Protein AF-A0A1Q3SUG4-F1 (afdb_monomer_lite)

Structure (mmCIF, N/CA/C/O backbone):
data_AF-A0A1Q3SUG4-F1
#
_entry.id   AF-A0A1Q3SUG4-F1
#
loop_
_atom_site.group_PDB
_atom_site.id
_atom_site.type_symbol
_atom_site.label_atom_id
_atom_site.label_alt_id
_atom_site.label_comp_id
_atom_site.label_asym_id
_atom_site.label_entity_id
_atom_site.label_seq_id
_atom_site.pdbx_PDB_ins_code
_atom_site.Cartn_x
_atom_site.Cartn_y
_atom_site.Cartn_z
_atom_site.occupancy
_atom_site.B_iso_or_equiv
_atom_site.auth_seq_id
_atom_site.auth_comp_id
_atom_site.auth_asym_id
_atom_site.auth_atom_id
_atom_site.pdbx_PDB_model_num
ATOM 1 N N . MET A 1 1 ? 3.977 -24.473 11.673 1.00 30.83 1 MET A N 1
ATOM 2 C CA . MET A 1 1 ? 3.705 -23.470 12.725 1.00 30.83 1 MET A CA 1
ATOM 3 C C . MET A 1 1 ? 3.089 -22.264 12.045 1.00 30.83 1 MET A C 1
ATOM 5 O O . MET A 1 1 ? 3.783 -21.605 11.285 1.00 30.83 1 MET A O 1
ATOM 9 N N . ALA A 1 2 ? 1.783 -22.045 12.209 1.00 33.53 2 ALA A N 1
ATOM 10 C CA . ALA A 1 2 ? 1.121 -20.881 11.634 1.00 33.53 2 ALA A CA 1
ATOM 11 C C . ALA A 1 2 ? 1.574 -19.654 12.427 1.00 33.53 2 ALA A C 1
ATOM 13 O O . ALA A 1 2 ? 1.228 -19.516 13.599 1.00 33.53 2 ALA A O 1
ATOM 14 N N . MET A 1 3 ? 2.408 -18.810 11.815 1.00 40.59 3 MET A N 1
ATOM 15 C CA . MET A 1 3 ? 2.622 -17.459 12.311 1.00 40.59 3 MET A CA 1
ATOM 16 C C . MET A 1 3 ? 1.250 -16.800 12.310 1.00 40.59 3 MET A C 1
ATOM 18 O O . MET A 1 3 ? 0.699 -16.511 11.251 1.00 40.59 3 MET A O 1
ATOM 22 N N . THR A 1 4 ? 0.666 -16.616 13.488 1.00 39.12 4 THR A N 1
ATOM 23 C 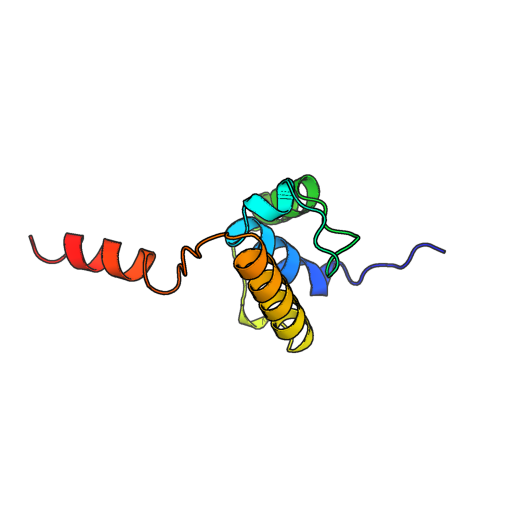CA . THR A 1 4 ? -0.436 -15.687 13.684 1.00 39.12 4 THR A CA 1
ATOM 24 C C . THR A 1 4 ? 0.129 -14.321 13.317 1.00 39.12 4 THR A C 1
ATOM 26 O O . THR A 1 4 ? 0.712 -13.628 14.151 1.00 39.12 4 THR A O 1
ATOM 29 N N . LEU A 1 5 ? 0.049 -13.975 12.026 1.00 46.59 5 LEU A N 1
ATOM 30 C CA . LEU A 1 5 ? 0.251 -12.617 11.556 1.00 46.59 5 LEU A CA 1
ATOM 31 C C . LEU A 1 5 ? -0.563 -11.745 12.506 1.00 46.59 5 LEU A C 1
ATOM 33 O O . LEU A 1 5 ? -1.723 -12.052 12.798 1.00 46.59 5 LEU A O 1
ATOM 37 N N . ASN A 1 6 ? 0.039 -10.687 13.035 1.00 53.22 6 ASN A N 1
ATOM 38 C CA . ASN A 1 6 ? -0.699 -9.658 13.753 1.00 53.22 6 ASN A CA 1
ATOM 39 C C . ASN A 1 6 ? -1.568 -8.920 12.720 1.00 53.22 6 ASN A C 1
ATOM 41 O O . ASN A 1 6 ? -1.309 -7.774 12.370 1.00 53.22 6 ASN A O 1
ATOM 45 N N . LEU A 1 7 ? -2.602 -9.603 12.214 1.00 50.53 7 LEU A N 1
ATOM 46 C CA . LEU A 1 7 ? -3.457 -9.199 11.098 1.00 50.53 7 LEU A CA 1
ATOM 47 C C . LEU A 1 7 ? -4.083 -7.828 11.366 1.00 50.53 7 LEU A C 1
ATOM 49 O O . LEU A 1 7 ? -4.306 -7.066 10.435 1.00 50.53 7 LEU A O 1
ATOM 53 N N . ARG A 1 8 ? -4.308 -7.475 12.642 1.00 56.84 8 ARG A N 1
ATOM 54 C CA . ARG A 1 8 ? -4.772 -6.140 13.048 1.00 56.84 8 ARG A CA 1
ATOM 55 C C . ARG A 1 8 ? -3.752 -5.031 12.803 1.00 56.84 8 ARG A C 1
ATOM 57 O O . ARG A 1 8 ? -4.153 -3.960 12.369 1.00 56.84 8 ARG A O 1
ATOM 64 N N . ALA A 1 9 ? -2.473 -5.263 13.097 1.00 61.19 9 ALA A N 1
ATOM 65 C CA . ALA A 1 9 ? -1.439 -4.252 12.897 1.00 61.19 9 ALA A CA 1
ATOM 66 C C . ALA A 1 9 ? -1.131 -4.082 11.404 1.00 61.19 9 ALA A C 1
ATOM 68 O O . ALA A 1 9 ? -1.030 -2.957 10.923 1.00 61.19 9 ALA A O 1
ATOM 69 N N . ASP A 1 10 ? -1.079 -5.185 10.657 1.00 80.06 10 ASP A N 1
ATOM 70 C CA . ASP A 1 10 ? -0.723 -5.139 9.240 1.00 80.06 10 ASP A CA 1
ATOM 71 C C . ASP A 1 10 ? -1.914 -4.777 8.326 1.00 80.06 10 ASP A C 1
ATOM 73 O O . ASP A 1 10 ? -1.696 -4.394 7.181 1.00 80.06 10 ASP A O 1
ATOM 77 N N . ARG A 1 11 ? -3.172 -4.807 8.807 1.00 86.50 11 ARG A N 1
ATOM 78 C CA . ARG A 1 11 ? -4.372 -4.432 8.019 1.00 86.50 11 ARG A CA 1
ATOM 79 C C . ARG A 1 11 ?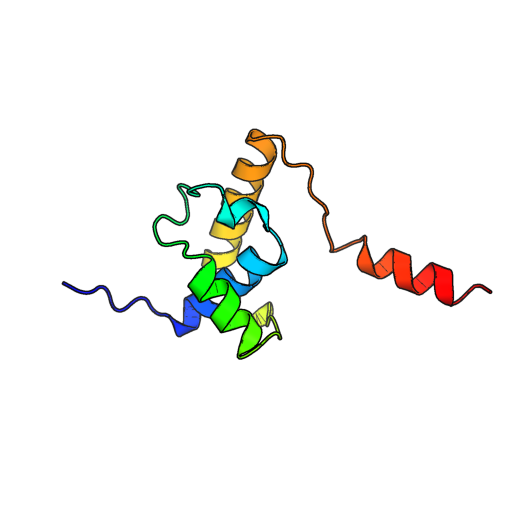 -4.238 -3.057 7.367 1.00 86.50 11 ARG A C 1
ATOM 81 O O . ARG A 1 11 ? -4.479 -2.923 6.171 1.00 86.50 11 ARG A O 1
ATOM 88 N N . GLU A 1 12 ? -3.833 -2.047 8.132 1.00 87.00 12 GLU A N 1
ATOM 89 C CA . GLU A 1 12 ? -3.687 -0.676 7.620 1.00 87.00 12 GLU A CA 1
ATOM 90 C C . GLU A 1 12 ? -2.531 -0.554 6.622 1.00 87.00 12 GLU A C 1
ATOM 92 O O . GLU A 1 12 ? -2.618 0.213 5.666 1.00 87.00 12 GLU A O 1
ATOM 97 N N . LEU A 1 13 ? -1.477 -1.361 6.783 1.00 87.38 13 LEU A N 1
ATOM 98 C CA . LEU A 1 13 ? -0.401 -1.458 5.801 1.00 87.38 13 LEU A CA 1
ATOM 99 C C . LEU A 1 13 ? -0.908 -2.076 4.487 1.00 87.38 13 LEU A C 1
ATOM 101 O O . LEU A 1 13 ? -0.672 -1.505 3.425 1.00 87.38 13 LEU A O 1
ATOM 105 N N . TRP A 1 14 ? -1.641 -3.192 4.539 1.00 88.00 14 TRP A N 1
ATOM 106 C CA . TRP A 1 14 ? -2.190 -3.836 3.339 1.00 88.00 14 TRP A CA 1
ATOM 107 C C . TRP A 1 14 ? -3.191 -2.939 2.608 1.00 88.00 14 TRP A C 1
ATOM 109 O O . TRP A 1 14 ? -3.095 -2.802 1.388 1.00 88.00 14 TRP A O 1
ATOM 119 N N . LYS A 1 15 ? -4.075 -2.252 3.345 1.00 87.62 15 LYS A N 1
ATOM 120 C CA . LYS A 1 15 ? -4.969 -1.228 2.783 1.00 87.62 15 LYS A CA 1
ATOM 121 C C . LYS A 1 15 ? -4.180 -0.096 2.128 1.00 87.62 15 LYS A C 1
ATOM 123 O O . LYS A 1 15 ? -4.486 0.278 0.999 1.00 87.62 15 LYS A O 1
ATOM 128 N N . TYR A 1 16 ? -3.153 0.437 2.803 1.00 87.50 16 TYR A N 1
ATOM 129 C CA . TYR A 1 16 ? -2.305 1.492 2.240 1.00 87.50 16 TYR A CA 1
ATOM 130 C C . TYR A 1 16 ? -1.730 1.056 0.895 1.00 87.50 16 TYR A C 1
ATOM 132 O O . TYR A 1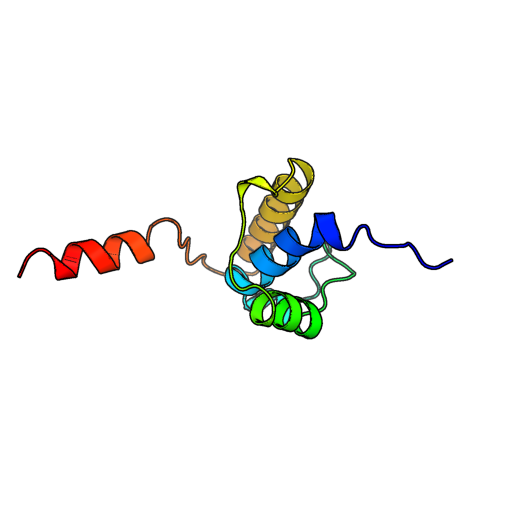 16 ? -1.759 1.817 -0.071 1.00 87.50 16 TYR A O 1
ATOM 140 N N . ILE A 1 17 ? -1.223 -0.174 0.827 1.00 85.75 17 ILE A N 1
ATOM 141 C CA . ILE A 1 17 ? -0.577 -0.692 -0.374 1.00 85.75 17 ILE A CA 1
ATOM 142 C C . ILE A 1 17 ? -1.584 -0.914 -1.490 1.00 85.75 17 ILE A C 1
ATOM 144 O O . ILE A 1 17 ? -1.328 -0.486 -2.607 1.00 85.75 17 ILE A O 1
ATOM 148 N N . TYR A 1 18 ? -2.736 -1.509 -1.188 1.00 86.31 18 TYR A N 1
ATOM 149 C CA . TYR A 1 18 ? -3.814 -1.676 -2.159 1.00 86.31 18 TYR A CA 1
ATOM 150 C C . TYR A 1 18 ? -4.252 -0.336 -2.772 1.00 86.31 18 TYR A C 1
ATOM 152 O O . TYR A 1 18 ? -4.386 -0.222 -3.986 1.00 86.31 18 TYR A O 1
ATOM 160 N N . VAL A 1 19 ? -4.401 0.704 -1.944 1.00 85.88 19 VAL A N 1
ATOM 161 C CA . VAL A 1 19 ? -4.858 2.030 -2.390 1.00 85.88 19 VAL A CA 1
ATOM 162 C C . VAL A 1 19 ? -3.791 2.788 -3.187 1.00 85.88 19 VAL A C 1
ATOM 164 O O . VAL A 1 19 ? -4.123 3.459 -4.162 1.00 85.88 19 VAL A O 1
ATOM 167 N N . ASN A 1 20 ? -2.523 2.729 -2.770 1.00 83.31 20 ASN A N 1
ATOM 168 C CA . ASN A 1 20 ? -1.466 3.591 -3.319 1.00 83.31 20 ASN A CA 1
ATOM 169 C C . ASN A 1 20 ? -0.554 2.887 -4.336 1.00 83.31 20 ASN A C 1
ATOM 171 O O . ASN A 1 20 ? 0.122 3.556 -5.117 1.00 83.31 20 ASN A O 1
ATOM 175 N N . PHE A 1 21 ? -0.530 1.554 -4.353 1.00 79.94 21 PHE A N 1
ATOM 176 C CA . PHE A 1 21 ? 0.339 0.752 -5.214 1.00 79.94 21 PHE A CA 1
ATOM 177 C C . PHE A 1 21 ? -0.474 -0.308 -5.971 1.00 79.94 21 PHE A C 1
ATOM 179 O O . PHE A 1 21 ? -0.336 -1.498 -5.702 1.00 79.94 21 PHE A O 1
ATOM 186 N N . PRO A 1 22 ? -1.290 0.081 -6.967 1.00 72.69 22 PRO A N 1
ATOM 187 C CA . PRO A 1 22 ? -2.098 -0.865 -7.743 1.00 72.69 22 PRO A CA 1
ATOM 188 C C . PRO A 1 22 ? -1.253 -1.900 -8.509 1.00 72.69 22 PRO A C 1
ATOM 190 O O . PRO A 1 22 ? -1.716 -3.006 -8.763 1.00 72.69 22 PRO A O 1
ATOM 193 N N . PHE A 1 23 ? 0.012 -1.587 -8.823 1.00 71.06 23 PHE A N 1
ATOM 194 C CA . PHE A 1 23 ? 0.949 -2.556 -9.404 1.00 71.06 23 PHE A CA 1
ATOM 195 C C . PHE A 1 23 ? 1.371 -3.653 -8.414 1.00 71.06 23 PHE A C 1
ATOM 197 O O . PHE A 1 23 ? 1.867 -4.684 -8.852 1.00 71.06 23 PHE A O 1
ATOM 204 N N . ALA A 1 24 ? 1.184 -3.480 -7.099 1.00 70.31 24 ALA A N 1
ATOM 205 C CA . ALA A 1 24 ? 1.552 -4.493 -6.106 1.00 70.31 24 ALA A CA 1
ATOM 206 C C . ALA A 1 24 ? 0.804 -5.821 -6.323 1.00 70.31 24 ALA A C 1
ATOM 208 O O . ALA A 1 24 ? 1.305 -6.870 -5.938 1.00 70.31 24 ALA A O 1
ATOM 209 N N . GLY A 1 25 ? -0.348 -5.791 -7.002 1.00 67.06 25 GLY A N 1
ATOM 210 C CA . GLY A 1 25 ? -1.057 -6.988 -7.457 1.00 67.06 25 GLY A CA 1
ATOM 211 C C . GLY A 1 25 ? -0.306 -7.832 -8.490 1.00 67.06 25 GLY A C 1
ATOM 212 O O . GLY A 1 25 ? -0.453 -9.050 -8.526 1.00 67.06 25 GLY A O 1
ATOM 213 N N . SER A 1 26 ? 0.538 -7.195 -9.301 1.00 65.38 26 SER A N 1
ATOM 214 C CA . SER A 1 26 ? 1.248 -7.827 -10.418 1.00 65.38 26 SER A CA 1
ATOM 215 C C . SER A 1 26 ? 2.714 -8.144 -10.109 1.00 65.38 26 SER A C 1
ATOM 217 O O . SER A 1 26 ? 3.376 -8.791 -10.917 1.00 65.38 26 SER A O 1
ATOM 219 N N . PHE A 1 27 ? 3.237 -7.690 -8.964 1.00 63.81 27 PHE A N 1
ATOM 220 C CA . PHE A 1 27 ? 4.637 -7.867 -8.578 1.00 63.81 27 PHE A CA 1
ATOM 221 C C . PHE A 1 27 ? 4.759 -8.449 -7.178 1.00 63.81 27 PHE A C 1
ATO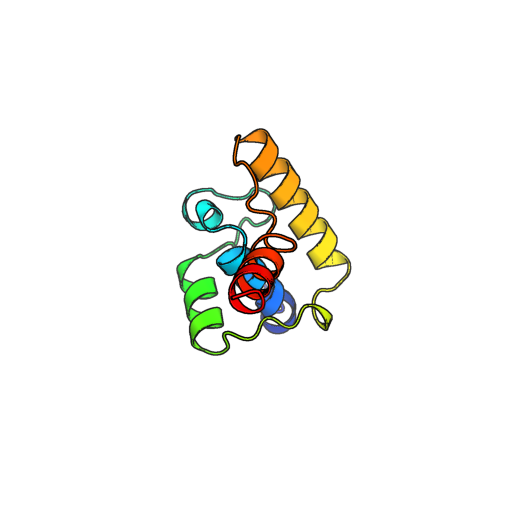M 223 O O . PHE A 1 27 ? 4.190 -7.938 -6.216 1.00 63.81 27 PHE A O 1
ATOM 230 N N . HIS A 1 28 ? 5.601 -9.470 -7.046 1.00 63.94 28 HIS A N 1
ATOM 231 C CA . HIS A 1 28 ? 5.999 -9.958 -5.738 1.00 63.94 28 HIS A CA 1
ATOM 232 C C . HIS A 1 28 ? 7.004 -8.972 -5.133 1.00 63.94 28 HIS A C 1
ATOM 234 O O . HIS A 1 28 ? 8.184 -8.945 -5.490 1.00 63.94 28 HIS A O 1
ATOM 240 N N . LEU A 1 29 ? 6.514 -8.097 -4.257 1.00 68.00 29 LEU A N 1
ATOM 241 C CA . LEU A 1 29 ? 7.358 -7.174 -3.513 1.00 68.00 29 LEU A CA 1
ATOM 242 C C . LEU A 1 29 ? 8.229 -7.997 -2.565 1.00 68.00 29 LEU A C 1
ATOM 244 O O . LEU A 1 29 ? 7.725 -8.613 -1.632 1.00 68.00 29 LEU A O 1
ATOM 248 N N . SER A 1 30 ? 9.549 -7.973 -2.750 1.00 70.31 30 SER A N 1
ATOM 249 C CA . SER A 1 30 ? 10.480 -8.727 -1.889 1.00 70.31 30 SER A CA 1
ATOM 250 C C . SER A 1 30 ? 10.442 -8.288 -0.419 1.00 70.31 30 SER A C 1
ATOM 252 O O . SER A 1 30 ? 10.919 -8.993 0.464 1.00 70.31 30 SER A O 1
ATOM 254 N N . VAL A 1 31 ? 9.842 -7.128 -0.148 1.00 71.31 31 VAL A N 1
ATOM 255 C CA . VAL A 1 31 ? 9.581 -6.597 1.196 1.00 71.31 31 VAL A CA 1
ATOM 256 C C . VAL A 1 31 ? 8.289 -7.122 1.826 1.00 71.31 31 VAL A C 1
ATOM 258 O O . VAL A 1 31 ? 8.106 -6.959 3.030 1.00 71.31 31 VAL A O 1
ATOM 261 N N . LEU A 1 32 ? 7.402 -7.730 1.036 1.00 77.38 32 LEU A N 1
ATOM 262 C CA . LEU A 1 32 ? 6.107 -8.265 1.449 1.00 77.38 32 LEU A CA 1
ATOM 263 C C . LEU A 1 32 ? 5.841 -9.602 0.748 1.00 77.38 32 LEU A C 1
ATOM 265 O O . LEU A 1 32 ? 4.976 -9.677 -0.128 1.00 77.38 32 LEU A O 1
ATOM 269 N N . PRO A 1 33 ? 6.571 -10.659 1.143 1.00 69.62 33 PRO A N 1
ATOM 270 C CA . PRO A 1 33 ? 6.393 -11.990 0.567 1.00 69.62 33 PRO A CA 1
ATOM 271 C C . PRO A 1 33 ? 4.962 -12.523 0.746 1.00 69.62 33 PRO A C 1
ATOM 273 O O . PRO A 1 33 ? 4.509 -13.334 -0.051 1.00 69.62 33 PRO A O 1
ATOM 276 N N . ASP A 1 34 ? 4.220 -12.007 1.727 1.00 74.69 34 ASP A N 1
ATOM 277 C CA . ASP A 1 34 ? 2.841 -12.413 2.006 1.00 74.69 34 ASP A CA 1
ATOM 278 C C . ASP A 1 34 ? 1.784 -11.458 1.404 1.00 74.69 34 ASP A C 1
ATOM 280 O O . ASP A 1 34 ? 0.621 -11.506 1.807 1.00 74.69 34 ASP A O 1
ATOM 284 N N . TYR A 1 35 ? 2.151 -10.559 0.468 1.00 79.38 35 TYR A N 1
ATOM 285 C CA . TYR A 1 35 ? 1.168 -9.666 -0.173 1.00 79.38 35 TYR A CA 1
ATOM 286 C C . TYR A 1 35 ? 0.148 -10.474 -0.971 1.00 79.38 35 TYR A C 1
ATOM 288 O O . TYR A 1 35 ? 0.466 -11.063 -2.002 1.00 79.38 35 TYR A O 1
ATOM 296 N N . ASN A 1 36 ? -1.100 -10.447 -0.506 1.00 82.38 36 ASN A N 1
ATOM 297 C CA . ASN A 1 36 ? -2.245 -11.010 -1.201 1.00 82.38 36 ASN A CA 1
ATOM 298 C C . ASN A 1 36 ? -3.216 -9.881 -1.563 1.00 82.38 36 ASN A C 1
ATOM 300 O O . ASN A 1 36 ? -3.913 -9.346 -0.698 1.00 82.38 36 ASN A O 1
ATOM 304 N N . GLN A 1 37 ? -3.263 -9.536 -2.852 1.00 82.56 37 GLN A N 1
ATOM 305 C CA . GLN A 1 37 ? -4.122 -8.473 -3.372 1.00 82.56 37 GLN A CA 1
ATOM 306 C C . GLN A 1 37 ? -5.600 -8.711 -3.057 1.00 82.56 37 GLN A C 1
ATOM 308 O O . GLN A 1 37 ? -6.273 -7.782 -2.626 1.00 82.56 37 GLN A O 1
ATOM 313 N N . VAL A 1 38 ? -6.092 -9.941 -3.237 1.00 85.88 38 VAL A N 1
ATOM 314 C CA . VAL A 1 38 ? -7.508 -10.288 -3.023 1.00 85.88 38 VAL A CA 1
ATOM 315 C C . VAL A 1 38 ? -7.895 -10.037 -1.572 1.00 85.88 38 VAL A C 1
ATOM 317 O O . VAL A 1 38 ? -8.942 -9.462 -1.288 1.00 85.88 38 VAL A O 1
ATOM 320 N N . TRP A 1 39 ? -7.024 -10.416 -0.640 1.00 85.38 39 TRP A N 1
ATOM 321 C CA . TRP A 1 39 ? -7.268 -10.159 0.772 1.00 85.38 39 TRP A CA 1
ATOM 322 C C . TRP A 1 39 ? -7.176 -8.665 1.111 1.00 85.38 39 TRP A C 1
ATOM 324 O O . TRP A 1 39 ? -8.032 -8.146 1.821 1.00 85.38 39 TRP A O 1
ATOM 334 N N . ALA A 1 40 ? -6.192 -7.940 0.572 1.00 86.50 40 ALA A N 1
ATOM 335 C CA . ALA A 1 40 ? -6.078 -6.495 0.775 1.00 86.50 40 ALA A CA 1
ATOM 336 C C . ALA A 1 40 ? -7.294 -5.724 0.219 1.00 86.50 40 ALA A C 1
ATOM 338 O O . ALA A 1 40 ? -7.765 -4.775 0.847 1.00 86.50 40 ALA A O 1
ATOM 339 N N . GLU A 1 41 ? -7.833 -6.168 -0.917 1.00 87.81 41 GLU A N 1
ATOM 340 C CA . GLU A 1 41 ? -9.073 -5.660 -1.499 1.00 87.81 41 GLU A CA 1
ATOM 341 C C . GLU A 1 41 ? -10.273 -5.941 -0.591 1.00 87.81 41 GLU A C 1
ATOM 343 O O . GLU A 1 41 ? -11.028 -5.021 -0.286 1.00 87.81 41 GLU A O 1
ATOM 348 N N . GLN A 1 42 ? -10.422 -7.171 -0.087 1.00 87.62 42 GLN A N 1
ATOM 349 C CA . GLN A 1 42 ? -11.478 -7.515 0.873 1.00 87.62 42 GLN A CA 1
ATOM 350 C C . GLN A 1 42 ? -11.404 -6.645 2.135 1.00 87.62 42 GLN A C 1
ATOM 352 O O . GLN A 1 42 ? -12.413 -6.091 2.565 1.00 87.62 42 GLN A O 1
ATOM 357 N N . LEU A 1 43 ? -10.205 -6.441 2.693 1.00 87.44 43 LEU A N 1
ATOM 358 C CA . LEU A 1 43 ? -9.999 -5.563 3.849 1.00 87.44 43 LEU A CA 1
ATOM 359 C C . LEU A 1 43 ? -10.422 -4.114 3.573 1.00 87.44 43 LEU A C 1
ATOM 361 O O . LEU A 1 43 ? -10.913 -3.443 4.488 1.00 87.44 43 LEU A O 1
ATOM 365 N N . TYR A 1 44 ? -10.195 -3.634 2.347 1.00 86.00 44 TYR A N 1
ATOM 366 C CA . TYR A 1 44 ? -10.602 -2.306 1.897 1.00 86.00 44 TYR A CA 1
ATOM 367 C C . TYR A 1 44 ? -12.116 -2.216 1.665 1.00 86.00 44 TYR A C 1
ATOM 369 O O . TYR A 1 44 ? -12.720 -1.208 2.011 1.00 86.00 44 TYR A O 1
ATOM 377 N N . GLN A 1 45 ? -12.750 -3.263 1.132 1.00 88.75 45 GLN A N 1
ATOM 378 C CA . GLN A 1 45 ? -14.206 -3.317 0.964 1.00 88.75 45 GLN A CA 1
ATOM 379 C C . GLN A 1 45 ? -14.940 -3.353 2.315 1.00 88.75 45 GLN A C 1
ATOM 381 O O . GLN A 1 45 ? -15.956 -2.682 2.475 1.00 88.75 45 GLN A O 1
ATOM 386 N N . GLU A 1 46 ? -14.417 -4.096 3.295 1.00 88.38 46 GLU A N 1
ATOM 387 C CA . GLU A 1 46 ? -14.959 -4.147 4.660 1.00 88.38 46 GLU A CA 1
ATOM 388 C C . GLU A 1 46 ? -14.821 -2.813 5.412 1.00 88.38 46 GLU A C 1
ATOM 390 O O . GLU A 1 46 ? -15.699 -2.438 6.186 1.00 88.38 46 GLU A O 1
ATOM 395 N N . ASP A 1 47 ? -13.694 -2.120 5.231 1.00 85.56 47 ASP A N 1
ATOM 396 C CA . ASP A 1 47 ? -13.405 -0.838 5.872 1.00 85.56 47 ASP A CA 1
ATOM 397 C C . ASP A 1 47 ? -12.509 0.015 4.954 1.00 85.56 47 ASP A C 1
ATOM 399 O O . ASP A 1 47 ? -11.277 -0.109 4.999 1.00 85.56 47 ASP A O 1
ATOM 403 N N . PRO A 1 48 ? -13.098 0.891 4.120 1.00 84.69 48 PRO A N 1
ATOM 404 C CA . PRO A 1 48 ? -12.352 1.673 3.136 1.00 84.69 48 PRO A CA 1
ATOM 405 C C . PRO A 1 48 ? -11.579 2.826 3.775 1.00 84.69 48 PRO A C 1
ATOM 407 O O . PRO A 1 48 ? -10.769 3.481 3.110 1.00 84.69 48 PRO A O 1
ATOM 410 N N . VAL A 1 49 ? -11.826 3.105 5.060 1.00 87.19 49 VAL A N 1
ATOM 411 C CA . VAL A 1 49 ? -11.102 4.134 5.788 1.00 87.19 49 VAL A CA 1
ATOM 412 C C . VAL A 1 49 ? -9.710 3.600 6.089 1.00 87.19 49 VAL A C 1
ATOM 414 O O . VAL A 1 49 ? -9.516 2.634 6.830 1.00 87.19 49 VAL A O 1
ATOM 417 N N . LEU A 1 50 ? -8.725 4.259 5.492 1.00 83.56 50 LEU A N 1
ATOM 418 C CA . LEU A 1 50 ? -7.333 4.128 5.874 1.00 83.56 50 LEU A CA 1
ATOM 419 C C . LEU A 1 50 ? -7.087 5.065 7.053 1.00 83.56 50 LEU A C 1
ATOM 421 O O . LEU A 1 50 ? -7.400 6.251 6.963 1.00 83.56 50 LEU A O 1
ATOM 425 N N . ARG A 1 51 ? -6.518 4.547 8.139 1.00 83.62 51 ARG A N 1
ATOM 426 C CA . ARG A 1 51 ? -6.172 5.309 9.343 1.00 83.62 51 ARG A CA 1
ATOM 427 C C . ARG A 1 51 ? -4.651 5.428 9.428 1.00 83.62 51 ARG A C 1
ATOM 429 O O . ARG A 1 51 ? -3.999 4.557 10.007 1.00 83.62 51 ARG A O 1
ATOM 436 N N . PRO A 1 52 ? -4.044 6.493 8.863 1.00 77.50 52 PRO A N 1
ATOM 437 C CA . PRO A 1 52 ? -2.588 6.628 8.799 1.00 77.50 52 PRO A CA 1
ATOM 438 C C . PRO A 1 52 ? -1.941 6.692 10.186 1.00 77.50 52 PRO A C 1
ATOM 440 O O . PRO A 1 52 ? -0.791 6.307 10.350 1.00 77.50 52 PRO A O 1
ATOM 443 N N . GLU A 1 53 ? -2.693 7.136 11.190 1.00 83.44 53 GLU A N 1
ATOM 444 C CA . GLU A 1 53 ? -2.325 7.138 12.610 1.00 83.44 53 GLU A CA 1
ATOM 445 C C . GLU A 1 53 ? -2.017 5.745 13.180 1.00 83.44 53 GLU A C 1
ATOM 447 O O . GLU A 1 53 ? -1.238 5.621 14.122 1.00 83.44 53 GLU A O 1
ATOM 452 N N . PHE A 1 54 ? -2.554 4.682 12.577 1.00 84.06 54 PHE A N 1
ATOM 453 C CA . PHE A 1 54 ? -2.233 3.297 12.928 1.00 84.06 54 PHE A CA 1
ATOM 454 C C . PHE A 1 54 ? -1.029 2.751 12.145 1.00 84.06 54 PHE A C 1
ATOM 456 O O . PHE A 1 54 ? -0.579 1.625 12.383 1.00 84.06 54 PHE A O 1
ATOM 463 N N . LEU A 1 55 ? -0.443 3.544 11.238 1.00 84.25 55 LEU A N 1
ATOM 464 C CA . LEU A 1 55 ? 0.805 3.185 10.579 1.00 84.25 55 LEU A CA 1
ATOM 465 C C . LEU A 1 55 ? 1.983 3.376 11.534 1.00 84.25 55 LEU A C 1
ATOM 467 O O . LEU A 1 55 ? 2.511 4.471 11.720 1.00 84.25 55 LEU A O 1
ATOM 471 N N . SER A 1 56 ? 2.432 2.264 12.110 1.00 86.12 56 SER A N 1
ATOM 472 C CA . SER A 1 56 ? 3.615 2.228 12.961 1.00 86.12 56 SER A CA 1
ATOM 473 C C . SER A 1 56 ? 4.891 2.660 12.210 1.00 86.12 56 SER A C 1
ATOM 475 O O . SER A 1 56 ? 4.968 2.567 10.977 1.00 86.12 56 SER A O 1
ATOM 477 N N . PRO A 1 57 ? 5.969 3.034 12.927 1.00 86.81 57 PRO A N 1
ATOM 478 C CA . PRO A 1 57 ? 7.273 3.293 12.312 1.00 86.81 57 PRO A CA 1
ATOM 479 C C . PRO A 1 57 ? 7.798 2.125 11.462 1.00 86.81 57 PRO A C 1
ATOM 481 O O . PRO A 1 57 ? 8.520 2.340 10.487 1.00 86.81 57 PRO A O 1
ATOM 484 N N . ARG A 1 58 ? 7.416 0.881 11.791 1.00 86.06 58 ARG A N 1
ATOM 485 C CA . ARG A 1 58 ? 7.722 -0.297 10.969 1.00 86.06 58 ARG A CA 1
ATOM 486 C C . ARG A 1 58 ? 7.024 -0.216 9.610 1.00 86.06 58 ARG A C 1
ATOM 488 O O . ARG A 1 58 ? 7.688 -0.422 8.597 1.00 86.06 58 ARG A O 1
ATOM 495 N N . HIS A 1 59 ? 5.739 0.139 9.569 1.00 86.88 59 HIS A N 1
ATOM 496 C CA . HIS A 1 59 ? 4.991 0.293 8.315 1.00 86.88 59 HIS A CA 1
ATOM 497 C C . HIS A 1 59 ? 5.620 1.365 7.428 1.00 86.88 59 HIS A C 1
ATOM 499 O O . HIS A 1 59 ? 5.819 1.138 6.241 1.00 86.88 59 HIS A O 1
ATOM 505 N N . GLN A 1 60 ? 6.044 2.491 8.009 1.00 85.94 60 GLN A N 1
ATOM 506 C CA . GLN A 1 60 ? 6.713 3.550 7.249 1.00 85.94 60 GLN A CA 1
ATOM 507 C C . GLN A 1 60 ? 8.012 3.080 6.578 1.00 85.94 60 GLN A C 1
ATOM 509 O O . GLN A 1 60 ? 8.321 3.510 5.468 1.00 85.94 60 GLN A O 1
ATOM 514 N N . ARG A 1 61 ? 8.790 2.201 7.223 1.00 86.94 61 ARG A N 1
ATOM 515 C CA . ARG A 1 61 ? 10.005 1.626 6.614 1.00 86.94 61 ARG A CA 1
ATOM 516 C C . ARG A 1 61 ? 9.672 0.698 5.449 1.00 86.94 61 ARG A C 1
ATOM 518 O O . ARG A 1 61 ? 10.375 0.725 4.439 1.00 86.94 61 ARG A O 1
ATOM 525 N N . ILE A 1 62 ? 8.604 -0.087 5.584 1.00 86.56 62 ILE A N 1
ATOM 526 C CA . ILE A 1 62 ? 8.123 -0.977 4.524 1.00 86.56 62 ILE A CA 1
ATOM 527 C C . ILE A 1 62 ? 7.636 -0.138 3.342 1.00 86.56 62 ILE A C 1
ATOM 529 O O . ILE A 1 62 ? 8.139 -0.328 2.241 1.00 86.56 62 ILE A O 1
ATOM 533 N N . ILE A 1 63 ? 6.771 0.853 3.582 1.00 86.50 63 ILE A N 1
ATOM 534 C CA . ILE A 1 63 ? 6.260 1.774 2.555 1.00 86.50 63 ILE A CA 1
ATOM 535 C C . ILE A 1 63 ? 7.420 2.411 1.788 1.00 86.50 63 ILE A C 1
ATOM 537 O O . ILE A 1 63 ? 7.492 2.246 0.578 1.00 86.50 63 ILE A O 1
ATOM 541 N N . ARG A 1 64 ? 8.407 3.006 2.472 1.00 87.12 64 ARG A N 1
ATOM 542 C CA . ARG A 1 64 ? 9.591 3.589 1.806 1.00 87.12 64 ARG A CA 1
ATOM 543 C C . ARG A 1 64 ? 10.392 2.587 0.974 1.00 87.12 64 ARG A C 1
ATOM 545 O O . ARG A 1 64 ? 11.072 2.968 0.024 1.00 87.12 64 ARG A O 1
ATOM 552 N N . SER A 1 65 ? 10.379 1.314 1.350 1.00 86.06 65 SER A N 1
ATOM 553 C CA . SER A 1 65 ? 11.079 0.274 0.597 1.00 86.06 65 SER A CA 1
ATOM 554 C C . SER A 1 65 ? 10.294 -0.143 -0.647 1.00 86.06 65 SER A C 1
ATOM 556 O O . SER A 1 65 ? 10.893 -0.244 -1.715 1.00 86.06 65 SER A O 1
ATOM 558 N N . ILE A 1 66 ? 8.968 -0.296 -0.536 1.00 84.50 66 ILE A N 1
ATOM 559 C CA . ILE A 1 66 ? 8.058 -0.503 -1.679 1.00 84.50 66 ILE A CA 1
ATOM 560 C C . ILE A 1 66 ? 8.207 0.647 -2.661 1.00 84.50 66 ILE A C 1
ATOM 562 O O 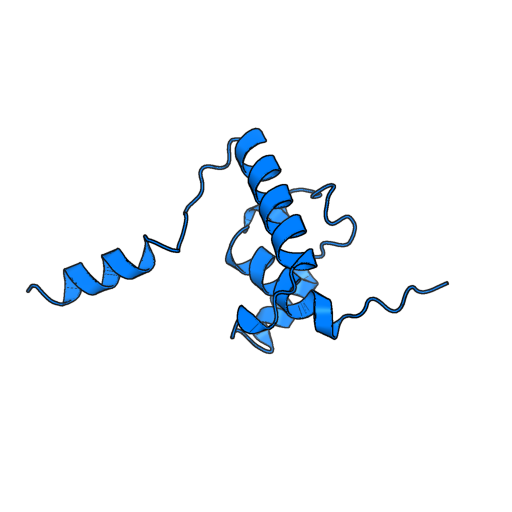. ILE A 1 66 ? 8.387 0.436 -3.854 1.00 84.50 66 ILE A O 1
ATOM 566 N N . GLU A 1 67 ? 8.221 1.864 -2.132 1.00 84.06 67 GLU A N 1
ATOM 567 C CA . GLU A 1 67 ? 8.476 3.073 -2.882 1.00 84.06 67 GLU A CA 1
ATOM 568 C C . GLU A 1 67 ? 9.786 2.953 -3.698 1.00 84.06 67 GLU A C 1
ATOM 570 O O . GLU A 1 67 ? 9.810 3.062 -4.933 1.00 84.06 67 GLU A O 1
ATOM 575 N N . ARG A 1 68 ? 10.914 2.689 -3.041 1.00 85.31 68 ARG A N 1
ATOM 576 C CA . ARG A 1 68 ? 12.196 2.558 -3.752 1.00 85.31 68 ARG A CA 1
ATOM 577 C C . ARG A 1 68 ? 12.157 1.487 -4.844 1.00 85.31 68 ARG A C 1
ATOM 579 O O . ARG A 1 68 ? 12.705 1.726 -5.918 1.00 85.31 68 ARG A O 1
ATOM 586 N N . GLN A 1 69 ? 11.501 0.354 -4.594 1.00 80.19 69 GLN A N 1
ATOM 587 C CA . GLN A 1 69 ? 11.342 -0.713 -5.587 1.00 80.19 69 GLN A CA 1
ATOM 588 C C . GLN A 1 69 ? 10.493 -0.266 -6.775 1.00 80.19 69 GLN A C 1
ATOM 590 O O . GLN A 1 69 ? 10.918 -0.425 -7.914 1.00 80.19 69 GLN A O 1
ATOM 595 N N . ALA A 1 70 ? 9.353 0.372 -6.519 1.00 78.19 70 ALA A N 1
ATOM 596 C CA . ALA A 1 70 ? 8.483 0.915 -7.554 1.00 78.19 70 ALA A CA 1
ATOM 597 C C . ALA A 1 70 ? 9.242 1.885 -8.467 1.00 78.19 70 ALA A C 1
ATOM 599 O O . ALA A 1 70 ? 9.200 1.767 -9.690 1.00 78.19 70 ALA A O 1
ATOM 600 N N . LYS A 1 71 ? 10.028 2.786 -7.862 1.00 81.94 71 LYS A N 1
ATOM 601 C CA . LYS A 1 71 ? 10.878 3.730 -8.594 1.00 81.94 71 LYS A CA 1
ATOM 602 C C . LYS A 1 71 ? 11.911 3.013 -9.463 1.00 81.94 71 LYS A C 1
ATOM 604 O O . LYS A 1 71 ? 12.113 3.403 -10.608 1.00 81.94 71 LYS A O 1
ATOM 609 N N . ALA A 1 72 ? 12.569 1.989 -8.921 1.00 82.06 72 ALA A N 1
ATOM 610 C CA . ALA A 1 72 ? 13.574 1.211 -9.644 1.00 82.06 72 ALA A CA 1
ATOM 611 C C . ALA A 1 72 ? 12.972 0.434 -10.826 1.00 82.06 72 ALA A C 1
ATOM 613 O O . ALA A 1 72 ? 13.622 0.290 -11.854 1.00 82.06 72 ALA A O 1
ATOM 614 N N . MET A 1 73 ? 11.720 -0.009 -10.702 1.00 76.38 73 MET A N 1
ATOM 615 C CA . MET A 1 73 ? 10.966 -0.664 -11.775 1.00 76.38 73 MET A CA 1
ATOM 616 C C . MET A 1 73 ? 10.380 0.326 -12.800 1.00 76.38 73 MET A C 1
ATOM 618 O O . MET A 1 73 ? 9.721 -0.095 -13.744 1.00 76.38 73 MET A O 1
ATOM 622 N N . GLY A 1 74 ? 10.608 1.634 -12.635 1.00 74.81 74 GLY A N 1
ATOM 623 C CA . GLY A 1 74 ? 10.111 2.660 -13.554 1.00 74.81 74 GLY A CA 1
ATOM 624 C C . GLY A 1 74 ? 8.655 3.070 -13.324 1.00 74.81 74 GLY A C 1
ATOM 625 O O . GLY A 1 74 ? 8.096 3.789 -14.151 1.00 74.81 74 GLY A O 1
ATOM 626 N N . PHE A 1 75 ? 8.033 2.678 -12.205 1.00 70.75 75 PHE A N 1
ATOM 627 C CA . PHE A 1 75 ? 6.715 3.192 -11.838 1.00 70.75 75 PHE A CA 1
ATOM 628 C C . PHE A 1 75 ? 6.847 4.651 -11.394 1.00 70.75 75 PHE A C 1
ATOM 630 O O . PHE A 1 75 ? 7.362 4.964 -10.317 1.00 70.75 75 PHE A O 1
ATOM 637 N N . ALA A 1 76 ? 6.390 5.563 -12.253 1.00 58.75 76 ALA A N 1
ATOM 638 C CA . ALA A 1 76 ? 6.233 6.963 -11.904 1.00 58.75 76 ALA A CA 1
ATOM 639 C C . ALA A 1 76 ? 5.094 7.087 -10.886 1.00 58.75 76 ALA A C 1
ATOM 641 O O . ALA A 1 76 ? 3.958 6.689 -11.138 1.00 58.75 76 ALA A O 1
ATOM 642 N N . TYR A 1 77 ? 5.404 7.625 -9.713 1.00 57.28 77 TYR A N 1
ATOM 643 C CA . TYR A 1 77 ? 4.407 7.857 -8.683 1.00 57.28 77 TYR A CA 1
ATOM 644 C C . TYR A 1 77 ? 3.359 8.856 -9.141 1.00 57.28 77 TYR A C 1
ATOM 646 O O . TYR A 1 77 ? 3.676 10.015 -9.406 1.00 57.28 77 TYR A O 1
ATOM 654 N N . TYR A 1 78 ? 2.096 8.461 -9.039 1.00 47.91 78 TYR A N 1
ATOM 655 C CA . TYR A 1 78 ? 1.065 9.401 -8.634 1.00 47.91 78 TYR A CA 1
ATOM 656 C C . TYR A 1 78 ? 1.221 9.594 -7.128 1.00 47.91 78 TYR A C 1
ATOM 658 O O . TYR A 1 78 ? 0.632 8.870 -6.332 1.00 47.91 78 TYR A O 1
ATOM 666 N N . THR A 1 79 ? 2.066 10.536 -6.709 1.00 42.88 79 THR A N 1
ATOM 667 C CA . THR A 1 79 ? 2.074 10.988 -5.317 1.00 42.88 79 THR A CA 1
ATOM 668 C C . THR A 1 79 ? 0.738 11.683 -5.041 1.00 42.88 79 THR A C 1
ATOM 670 O O . THR A 1 79 ? 0.576 12.898 -5.162 1.00 42.88 79 THR A O 1
ATOM 673 N N . SER A 1 80 ? -0.275 10.915 -4.647 1.00 45.25 80 SER A N 1
ATOM 674 C CA . SER A 1 80 ? -1.602 11.419 -4.287 1.00 45.25 80 SER A CA 1
ATOM 675 C C . SER A 1 80 ? -1.632 12.128 -2.927 1.00 45.25 80 SER A C 1
ATOM 677 O O . SER A 1 80 ? -2.655 12.120 -2.253 1.00 45.25 80 SER A O 1
ATOM 679 N N . ALA A 1 81 ? -0.543 12.796 -2.540 1.00 45.28 81 ALA A N 1
ATOM 680 C CA . ALA A 1 81 ? -0.590 13.882 -1.564 1.00 45.28 81 ALA A CA 1
ATOM 681 C C . ALA A 1 81 ? -0.774 15.256 -2.239 1.00 45.28 81 ALA A C 1
ATOM 683 O O . ALA A 1 81 ? -1.131 16.213 -1.561 1.00 45.28 81 ALA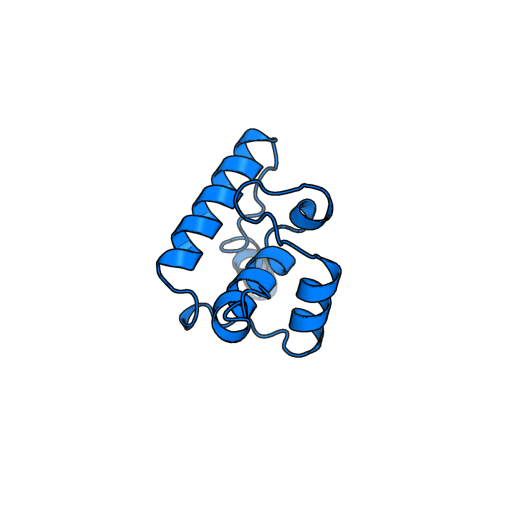 A O 1
ATOM 684 N N . ARG A 1 82 ? -0.595 15.370 -3.570 1.00 39.69 82 ARG A N 1
ATOM 685 C CA . ARG A 1 82 ? -0.846 16.627 -4.305 1.00 39.69 82 ARG A CA 1
ATOM 686 C C . ARG A 1 82 ? -1.963 16.547 -5.344 1.00 39.69 82 ARG A C 1
ATOM 688 O O . ARG A 1 82 ? -2.561 17.573 -5.639 1.00 39.69 82 ARG A O 1
ATOM 695 N N . SER A 1 83 ? -2.315 15.359 -5.838 1.00 39.28 83 SER A N 1
ATOM 696 C CA . SER A 1 83 ? -3.229 15.218 -6.991 1.00 39.28 83 SER A CA 1
ATOM 697 C C . SER A 1 83 ? -4.724 15.082 -6.658 1.00 39.28 83 SER A C 1
ATOM 699 O O . SER A 1 83 ? -5.543 15.090 -7.570 1.00 39.28 83 SER A O 1
ATOM 701 N N . LYS A 1 84 ? -5.112 14.976 -5.376 1.00 43.91 84 LYS A N 1
ATOM 702 C CA . LYS A 1 84 ? -6.513 15.208 -4.951 1.00 43.91 84 LYS A CA 1
ATOM 703 C C . LYS A 1 84 ? -6.747 16.617 -4.396 1.00 43.91 84 LYS A C 1
ATOM 705 O O . LYS A 1 84 ? -7.872 17.091 -4.467 1.00 43.91 84 LYS A O 1
ATOM 710 N N . ALA A 1 85 ? -5.701 17.309 -3.936 1.00 40.88 85 ALA A N 1
ATOM 711 C CA . ALA A 1 85 ? -5.794 18.717 -3.541 1.00 40.88 85 ALA A CA 1
ATOM 712 C C . ALA A 1 85 ? -5.958 19.646 -4.759 1.00 40.88 85 ALA A C 1
ATOM 714 O O . ALA A 1 85 ? -6.734 20.591 -4.709 1.00 40.88 85 ALA A O 1
ATOM 715 N N . THR A 1 86 ? -5.332 19.326 -5.898 1.00 42.28 86 THR A N 1
ATOM 716 C CA . THR A 1 86 ? -5.475 20.130 -7.131 1.00 42.28 86 THR A CA 1
ATOM 717 C C . THR A 1 86 ? -6.809 19.945 -7.851 1.00 42.28 86 THR A C 1
ATOM 719 O O . THR A 1 86 ? -7.164 20.782 -8.669 1.00 42.28 86 THR A O 1
ATOM 722 N N . ARG A 1 87 ? -7.589 18.900 -7.540 1.00 42.84 87 ARG A N 1
ATOM 723 C CA . ARG A 1 87 ? -8.915 18.704 -8.155 1.00 42.84 87 ARG A CA 1
ATOM 724 C C . ARG A 1 87 ? -10.054 19.402 -7.409 1.00 42.84 87 ARG A C 1
ATOM 726 O O . ARG A 1 87 ? -11.147 19.480 -7.950 1.00 42.84 87 ARG A O 1
ATOM 733 N N . LEU A 1 88 ? -9.804 19.879 -6.186 1.00 45.25 88 LEU A N 1
ATOM 734 C CA . LEU A 1 88 ? -10.769 20.650 -5.394 1.00 45.25 88 LEU A CA 1
ATOM 735 C C . LEU A 1 88 ? -10.589 22.168 -5.561 1.00 45.25 88 LEU A C 1
ATOM 737 O O . LEU A 1 88 ? -11.577 22.894 -5.478 1.00 45.25 88 LEU A O 1
ATOM 741 N N . GLU A 1 89 ? -9.379 22.651 -5.865 1.00 45.53 89 GLU A N 1
ATOM 742 C CA . GLU A 1 89 ? -9.143 24.083 -6.119 1.00 45.53 89 GLU A CA 1
ATOM 743 C C . GLU A 1 89 ? -9.653 24.557 -7.492 1.00 45.53 89 GLU A C 1
ATOM 745 O O . GLU A 1 89 ? -10.102 25.694 -7.609 1.00 45.53 89 GLU A O 1
ATOM 750 N N . GLU A 1 90 ? -9.694 23.698 -8.518 1.00 43.50 90 GLU A N 1
ATOM 751 C CA . GLU A 1 90 ? -10.268 24.072 -9.827 1.00 43.50 90 GLU A CA 1
ATOM 752 C C . GLU A 1 90 ? -11.803 24.143 -9.828 1.00 43.50 90 GLU A C 1
ATOM 754 O O . GLU A 1 90 ? -12.393 24.795 -10.687 1.00 43.50 90 GLU A O 1
ATOM 759 N N . THR A 1 91 ? -12.473 23.517 -8.858 1.00 45.44 91 THR A N 1
ATOM 760 C CA . THR A 1 91 ? -13.937 23.593 -8.727 1.00 45.44 91 THR A CA 1
ATOM 761 C C . THR A 1 91 ? -14.433 24.812 -7.953 1.00 45.44 91 THR A C 1
ATOM 763 O O . THR A 1 91 ? -15.624 25.097 -8.016 1.00 45.44 91 THR A O 1
ATOM 766 N N . TYR A 1 92 ? -13.561 25.534 -7.241 1.00 45.81 92 TYR A N 1
ATOM 767 C CA . TYR A 1 92 ? -13.959 26.676 -6.402 1.00 45.81 92 TYR A CA 1
ATOM 768 C C . TYR A 1 92 ? -13.653 28.049 -7.025 1.00 45.81 92 TYR A C 1
ATOM 770 O O . TYR A 1 92 ? -13.918 29.073 -6.405 1.00 45.81 92 TYR A O 1
ATOM 778 N N . ASN A 1 93 ? -13.103 28.079 -8.243 1.00 48.66 93 ASN A N 1
ATOM 779 C CA . ASN A 1 93 ? -12.744 29.311 -8.954 1.00 48.66 93 ASN A CA 1
ATOM 780 C C . ASN A 1 93 ? -13.487 29.452 -10.298 1.00 48.66 93 ASN A C 1
ATOM 782 O O . ASN A 1 93 ? -12.927 29.927 -11.289 1.00 48.66 93 ASN A O 1
ATOM 786 N N . ARG A 1 94 ? -14.748 29.007 -10.328 1.00 44.91 94 ARG A N 1
ATOM 787 C CA . ARG A 1 94 ? -15.707 29.301 -11.398 1.00 44.91 94 ARG A CA 1
ATOM 788 C C . ARG A 1 94 ? -16.805 30.218 -10.890 1.00 44.91 94 ARG A C 1
ATOM 790 O O . ARG A 1 94 ? -17.291 29.957 -9.770 1.00 44.91 94 ARG A O 1
#

Secondary structure (DSSP, 8-state):
------HHHHHHHHHHHHHH-GGGGTS--TT-TT--HHHHHHHHHH-----GGG--HHHHHHHHHHHHHHHHTT-----TTTTTTHHHHTTS--

Radius of gyration: 15.08 Å; chains: 1; bounding box: 29×53×27 Å

Foldseek 3Di:
DDPPPPCVLCLLLLLVCLVFPVCCCVDCQPLCVPNDNVVNVVSCVVPVDRDCVSCDPVSVVSVVSVVVVCVVVVNDGPPVVVVVVVVVVVVVPD

Sequence (94 aa):
MAMTLNLRADRELWKYIYVNFPFAGSFHLSVLPDYNQVWAEQLYQEDPVLRPEFLSPRHQRIIRSIERQAKAMGFAYYTSARSKATRLEETYNR

pLDDT: mean 70.78, std 17.79, range [30.83, 88.75]